Protein AF-A0A815NEX5-F1 (afdb_monomer_lite)

Secondary structure (DSSP, 8-state):
--HHHHHHHHHHHHHS--HHHH--TTS-SSSHHHHHHHTT----EEE---TTSHHHHHHHHHHHHHTTPPTTSEEE--S-HHHHHHHHHH-TT--EEEESS-HHHHHHHHHHHT--EEEE-----------TTS------------

Foldseek 3Di:
DCVVVLLVLQVVCLVPVPVLNVDDCPPDPPCNVVSVVCVPLNAAEEDEDDPVPLVVVVVVVVVCVVVVDDGSSYHYDYDDDVVVLLCQLQDQSRQEEEDEDDPVSSCVSVCVHHVHHYHYDDDDPPPPPPPPPDDDDDDDDDDDDD

Radius of gyration: 21.76 Å; chains: 1; bounding box: 72×33×45 Å

Structure (mmCIF, N/CA/C/O backbone):
data_AF-A0A815NEX5-F1
#
_entry.id   AF-A0A815NEX5-F1
#
loop_
_atom_site.group_PDB
_atom_site.id
_atom_site.type_symbol
_atom_site.label_atom_id
_atom_site.label_alt_id
_atom_site.label_comp_id
_atom_site.label_asym_id
_atom_site.label_entity_id
_atom_site.label_seq_id
_atom_site.pdbx_PDB_ins_code
_atom_site.Cartn_x
_atom_site.Cartn_y
_atom_site.Cartn_z
_atom_site.occupancy
_atom_site.B_iso_or_equiv
_atom_site.auth_seq_id
_atom_site.auth_comp_id
_atom_site.auth_asym_id
_atom_site.auth_atom_id
_atom_site.pdbx_PDB_model_num
ATOM 1 N N . ALA A 1 1 ? 0.118 -10.763 -5.823 1.00 58.53 1 ALA A N 1
ATOM 2 C CA . ALA A 1 1 ? 0.038 -10.154 -4.464 1.00 58.53 1 ALA A CA 1
ATOM 3 C C . ALA A 1 1 ? -1.415 -9.812 -4.093 1.00 58.53 1 ALA A C 1
ATOM 5 O O . ALA A 1 1 ? -2.201 -9.574 -4.998 1.00 58.53 1 ALA A O 1
ATOM 6 N N . ASP A 1 2 ? -1.784 -9.769 -2.805 1.00 81.50 2 ASP A N 1
ATOM 7 C CA . ASP A 1 2 ? -3.185 -9.623 -2.332 1.00 81.50 2 ASP A CA 1
ATOM 8 C C . ASP A 1 2 ? -3.689 -8.157 -2.311 1.00 81.50 2 ASP A C 1
ATOM 10 O O . ASP A 1 2 ? -4.284 -7.686 -1.342 1.00 81.50 2 ASP A O 1
ATOM 14 N N . VAL A 1 3 ? -3.374 -7.396 -3.368 1.00 82.00 3 VAL A N 1
ATOM 15 C CA . VAL A 1 3 ? -3.679 -5.955 -3.470 1.00 82.00 3 VAL A CA 1
ATOM 16 C C . VAL A 1 3 ? -5.183 -5.717 -3.555 1.00 82.00 3 VAL A C 1
ATOM 18 O O . VAL A 1 3 ? -5.690 -4.824 -2.883 1.00 82.00 3 VAL A O 1
ATOM 21 N N . ASP A 1 4 ? -5.896 -6.552 -4.307 1.00 85.44 4 ASP A N 1
ATOM 22 C CA . ASP A 1 4 ? -7.340 -6.412 -4.504 1.00 85.44 4 ASP A CA 1
ATOM 23 C C . ASP A 1 4 ? -8.096 -6.550 -3.178 1.00 85.44 4 ASP A C 1
ATOM 25 O O . ASP A 1 4 ? -8.939 -5.715 -2.869 1.00 85.44 4 ASP A O 1
ATOM 29 N N . LYS A 1 5 ? -7.722 -7.517 -2.325 1.00 86.19 5 LYS A N 1
ATOM 30 C CA . LYS A 1 5 ? -8.318 -7.656 -0.986 1.00 86.19 5 LYS A CA 1
ATOM 31 C C . LYS A 1 5 ? -7.988 -6.490 -0.068 1.00 86.19 5 LYS A C 1
ATOM 33 O O . LYS A 1 5 ? -8.827 -6.090 0.730 1.00 86.19 5 LYS A O 1
ATOM 38 N N . ALA A 1 6 ? -6.782 -5.933 -0.162 1.00 84.62 6 ALA A N 1
ATOM 39 C CA . ALA A 1 6 ? -6.427 -4.746 0.610 1.00 84.62 6 ALA A CA 1
ATOM 40 C C . ALA A 1 6 ? -7.253 -3.524 0.182 1.00 84.62 6 ALA A C 1
ATOM 42 O O . ALA A 1 6 ? -7.580 -2.684 1.018 1.00 84.62 6 ALA A O 1
ATOM 43 N N . VAL A 1 7 ? -7.602 -3.421 -1.101 1.00 85.06 7 VAL A N 1
ATOM 44 C CA . VAL A 1 7 ? -8.447 -2.339 -1.611 1.00 85.06 7 VAL A CA 1
ATOM 45 C C . VAL A 1 7 ? -9.921 -2.584 -1.293 1.00 85.06 7 VAL A C 1
ATOM 47 O O . VAL A 1 7 ? -10.592 -1.660 -0.852 1.00 85.06 7 VAL A O 1
ATOM 50 N N . GLU A 1 8 ? -10.412 -3.812 -1.434 1.00 85.50 8 GLU A N 1
ATOM 51 C CA . GLU A 1 8 ? -11.773 -4.198 -1.051 1.00 85.50 8 GLU A CA 1
ATOM 52 C C . GLU A 1 8 ? -11.999 -4.022 0.455 1.00 85.50 8 GLU A C 1
ATOM 54 O O . GLU A 1 8 ? -13.006 -3.448 0.866 1.00 85.50 8 GLU A O 1
ATOM 59 N N . GLY A 1 9 ? -11.042 -4.436 1.289 1.00 80.69 9 GLY A N 1
ATOM 60 C CA . GLY A 1 9 ? -11.074 -4.208 2.732 1.00 80.69 9 GLY A CA 1
ATOM 61 C C . GLY A 1 9 ? -11.073 -2.718 3.065 1.00 80.69 9 GLY A C 1
ATOM 62 O O . GLY A 1 9 ? -11.870 -2.267 3.880 1.00 80.69 9 GLY A O 1
ATOM 63 N N . ALA A 1 10 ? -10.250 -1.924 2.375 1.00 81.12 10 ALA A N 1
ATOM 64 C CA . ALA A 1 10 ? -10.236 -0.474 2.541 1.00 81.12 10 ALA A CA 1
ATOM 65 C C . ALA A 1 10 ? -11.577 0.168 2.135 1.00 81.12 10 ALA A C 1
ATOM 67 O O . ALA A 1 10 ? -12.117 0.981 2.881 1.00 81.12 10 ALA A O 1
ATOM 68 N N . GLN A 1 11 ? -12.151 -0.216 0.993 1.00 78.69 11 GLN A N 1
ATOM 69 C CA . GLN A 1 11 ? -13.474 0.243 0.550 1.00 78.69 11 GLN A CA 1
ATOM 70 C C . GLN A 1 11 ? -14.558 -0.167 1.540 1.00 78.69 11 GLN A C 1
ATOM 72 O O . GLN A 1 11 ? -15.377 0.650 1.936 1.00 78.69 11 GLN A O 1
ATOM 77 N N . THR A 1 12 ? -14.498 -1.397 2.035 1.00 76.00 12 THR A N 1
ATOM 78 C CA . THR A 1 12 ? -15.402 -1.887 3.070 1.00 76.00 12 THR A CA 1
ATOM 79 C C . THR A 1 12 ? -15.240 -1.078 4.357 1.00 76.00 12 THR A C 1
ATOM 81 O O . THR A 1 12 ? -16.237 -0.681 4.940 1.00 76.00 12 THR A O 1
ATOM 84 N N . ALA A 1 13 ? -14.027 -0.723 4.780 1.00 72.19 13 ALA A N 1
ATOM 85 C CA . ALA A 1 13 ? -13.806 0.176 5.917 1.00 72.19 13 ALA A CA 1
ATOM 86 C C . ALA A 1 13 ? -14.255 1.623 5.655 1.00 72.19 13 ALA A C 1
ATOM 88 O O . ALA A 1 13 ? -14.575 2.348 6.600 1.00 72.19 13 ALA A O 1
ATOM 89 N N . PHE A 1 14 ? -14.280 2.056 4.393 1.00 71.62 14 PHE A N 1
ATOM 90 C CA . PHE A 1 14 ? -14.839 3.343 3.991 1.00 71.62 14 PHE A CA 1
ATOM 91 C C . PHE A 1 14 ? -16.373 3.352 4.061 1.00 71.62 14 PHE A C 1
ATOM 93 O O . PHE A 1 14 ? -16.963 4.312 4.571 1.00 71.62 14 PHE A O 1
ATOM 100 N N . ASP A 1 15 ? -16.986 2.287 3.538 1.00 68.81 15 ASP A N 1
ATOM 101 C CA . ASP A 1 15 ? -18.425 2.104 3.330 1.00 68.81 15 ASP A CA 1
ATOM 102 C C . ASP A 1 15 ? -19.147 1.622 4.584 1.00 68.81 15 ASP A C 1
ATOM 104 O O . ASP A 1 15 ? -20.295 2.008 4.828 1.00 68.81 15 ASP A O 1
ATOM 108 N N . ILE A 1 16 ? -18.469 0.835 5.426 1.00 62.41 16 ILE A N 1
ATOM 109 C CA . ILE A 1 16 ? -18.790 0.715 6.844 1.00 62.41 16 ILE A CA 1
ATOM 110 C C . ILE A 1 16 ? -18.543 2.109 7.400 1.00 62.41 16 ILE A C 1
ATOM 112 O O . ILE A 1 16 ? -17.464 2.415 7.900 1.00 62.41 16 ILE A O 1
ATOM 116 N N . GLU A 1 17 ? -19.547 2.977 7.252 1.00 53.06 17 GLU A N 1
ATOM 117 C CA . GLU A 1 17 ? -19.583 4.312 7.817 1.00 53.06 17 GLU A CA 1
ATOM 118 C C . GLU A 1 17 ? -19.057 4.192 9.231 1.00 53.06 17 GLU A C 1
ATOM 120 O O . GLU A 1 17 ? -19.710 3.595 10.095 1.00 53.06 17 GLU A O 1
ATOM 125 N N . SER A 1 18 ? -17.828 4.670 9.424 1.00 51.69 18 SER A N 1
ATOM 126 C CA . SER A 1 18 ? -17.116 4.417 10.659 1.00 51.69 18 SER A CA 1
ATOM 127 C C . SER A 1 18 ? -18.044 4.805 11.817 1.00 51.69 18 SER A C 1
ATOM 129 O O . SER A 1 18 ? -18.733 5.827 11.709 1.00 51.69 18 SER A O 1
ATOM 131 N N . PRO A 1 19 ? -18.147 4.016 12.906 1.00 50.16 19 PRO A N 1
ATOM 132 C CA . PRO A 1 19 ? -19.079 4.297 14.010 1.00 50.16 19 PRO A CA 1
ATOM 133 C C . PRO A 1 19 ? -19.014 5.761 14.487 1.00 50.16 19 PRO A C 1
ATOM 135 O O . PRO A 1 19 ? -19.982 6.346 14.965 1.00 50.16 19 PRO A O 1
ATOM 138 N N . TRP A 1 20 ? -17.853 6.372 14.265 1.00 50.50 20 TRP A N 1
ATOM 139 C CA . TRP A 1 20 ? -17.456 7.748 14.503 1.00 50.50 20 TRP A CA 1
ATOM 140 C C . TRP A 1 20 ? -18.116 8.815 13.599 1.00 50.50 20 TRP A C 1
ATOM 142 O O . TRP A 1 20 ? -18.212 9.962 14.033 1.00 50.50 20 TRP A O 1
ATOM 152 N N . ARG A 1 21 ? -18.593 8.490 12.382 1.00 50.81 21 ARG A N 1
ATOM 153 C CA . ARG A 1 21 ? -19.427 9.387 11.545 1.00 50.81 21 ARG A CA 1
ATOM 154 C C . ARG A 1 21 ? -20.879 9.462 12.031 1.00 50.81 21 ARG A C 1
ATOM 156 O O . ARG A 1 21 ? -21.461 10.538 11.945 1.00 50.81 21 ARG A O 1
ATOM 163 N N . LYS A 1 22 ? -21.440 8.356 12.546 1.00 46.94 22 LYS A N 1
ATOM 164 C CA . LYS A 1 22 ? -22.820 8.281 13.086 1.00 46.94 22 LYS A CA 1
ATOM 165 C C . LYS A 1 22 ? -22.949 8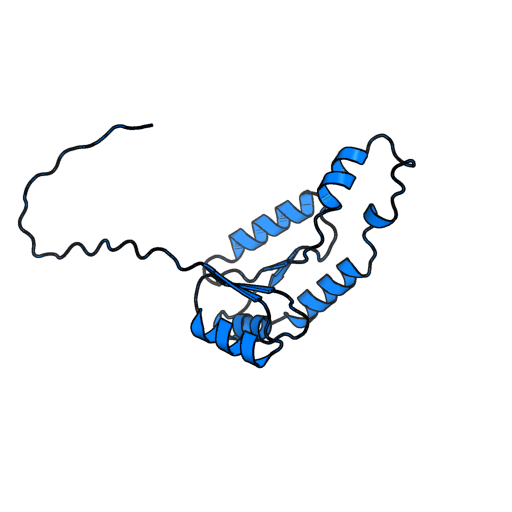.751 14.535 1.00 46.94 22 LYS A C 1
ATOM 167 O O . LYS A 1 22 ? -24.058 8.918 15.032 1.00 46.94 22 LYS A O 1
ATOM 172 N N . LEU A 1 23 ? -21.830 8.949 15.225 1.00 47.75 23 LEU A N 1
ATOM 173 C CA . LEU A 1 23 ? -21.810 9.457 16.591 1.00 47.75 23 LEU A CA 1
ATOM 174 C C . LEU A 1 23 ? -22.202 10.938 16.607 1.00 47.75 23 LEU A C 1
ATOM 176 O O . LEU A 1 23 ? -21.378 11.824 16.356 1.00 47.75 23 LEU A O 1
ATOM 180 N N . ASP A 1 24 ? -23.465 11.198 16.946 1.00 51.22 24 ASP A N 1
ATOM 181 C CA . ASP A 1 24 ? -23.938 12.540 17.252 1.00 51.22 24 ASP A CA 1
ATOM 182 C C . ASP A 1 24 ? -23.037 13.171 18.328 1.00 51.22 24 ASP A C 1
ATOM 184 O O . ASP A 1 24 ? -22.826 12.576 19.395 1.00 51.22 24 ASP A O 1
ATOM 188 N N . PRO A 1 25 ? -22.527 14.400 18.120 1.00 51.25 25 PRO A N 1
ATOM 189 C CA . PRO A 1 25 ? -21.621 15.069 19.060 1.00 51.25 25 PRO A CA 1
ATOM 190 C C . PRO A 1 25 ? -22.247 15.342 20.442 1.00 51.25 25 PRO A C 1
ATOM 192 O O . PRO A 1 25 ? -21.557 15.807 21.355 1.00 51.25 25 PRO A O 1
ATOM 195 N N . LEU A 1 26 ? -23.541 15.060 20.602 1.00 51.47 26 LEU A N 1
ATOM 196 C CA . LEU A 1 26 ? -24.327 15.257 21.814 1.00 51.47 26 LEU A CA 1
ATOM 197 C C . LEU A 1 26 ? -24.480 13.983 22.662 1.00 51.47 26 LEU A C 1
ATOM 199 O O . LEU A 1 26 ? -24.734 14.106 23.856 1.00 51.47 26 LEU A O 1
ATOM 203 N N . SER A 1 27 ? -24.285 12.780 22.103 1.00 53.81 27 SER A N 1
ATOM 204 C CA . SER A 1 27 ? -24.690 11.541 22.788 1.00 53.81 27 SER A CA 1
ATOM 205 C C . SER A 1 27 ? -23.667 10.986 23.788 1.00 53.81 27 SER A C 1
ATOM 207 O O . SER A 1 27 ? -24.043 10.184 24.638 1.00 53.81 27 SER A O 1
ATOM 209 N N . PHE A 1 28 ? -22.392 11.393 23.738 1.00 46.75 28 PHE A N 1
ATOM 210 C CA . PHE A 1 28 ? -21.367 10.907 24.674 1.00 46.75 28 PHE A CA 1
ATOM 211 C C . PHE A 1 28 ? -20.379 12.011 25.073 1.00 46.75 28 PHE A C 1
ATOM 213 O O . PHE A 1 28 ? -19.490 12.396 24.314 1.00 46.75 28 PHE A O 1
ATOM 220 N N . SER A 1 29 ? -20.511 12.509 26.306 1.00 52.16 29 SER A N 1
ATOM 221 C CA . SER A 1 29 ? -19.667 13.579 26.863 1.00 52.16 29 SER A CA 1
ATOM 222 C C . SER A 1 29 ? -18.192 13.163 27.043 1.00 52.16 29 SER A C 1
ATOM 224 O O . SER A 1 29 ? -17.305 14.005 26.940 1.00 52.16 29 SER A O 1
ATOM 226 N N . GLN A 1 30 ? -17.902 11.866 27.227 1.00 51.91 30 GLN A N 1
ATOM 227 C CA . GLN A 1 30 ? -16.554 11.393 27.592 1.00 51.91 30 GLN A CA 1
ATOM 228 C C . GLN A 1 30 ? -15.659 10.933 26.424 1.00 51.91 30 GLN A C 1
ATOM 230 O O . GLN A 1 30 ? -14.443 10.907 26.572 1.00 51.91 30 GLN A O 1
ATOM 235 N N . HIS A 1 31 ? -16.212 10.635 25.243 1.00 52.47 31 HIS A N 1
ATOM 236 C CA . HIS A 1 31 ? -15.428 10.137 24.094 1.00 52.47 31 HIS A CA 1
ATOM 237 C C . HIS A 1 31 ? -15.047 11.219 23.065 1.00 52.47 31 HIS A C 1
ATOM 239 O O . HIS A 1 31 ? -14.336 10.939 22.099 1.00 52.47 31 HIS A O 1
ATOM 245 N N . LYS A 1 32 ? -15.458 12.479 23.283 1.00 46.53 32 LYS A N 1
ATOM 246 C CA . LYS A 1 32 ? -15.265 13.599 22.340 1.00 46.53 32 LYS A CA 1
ATOM 247 C C . LYS A 1 32 ? -13.821 13.782 21.859 1.00 46.53 32 LYS A C 1
ATOM 249 O O . LYS A 1 32 ? -13.631 14.104 20.687 1.00 46.53 32 LYS A O 1
ATOM 254 N N . SER A 1 33 ? -12.822 13.579 22.722 1.00 51.72 33 SER A N 1
ATOM 255 C CA . SER A 1 33 ? -11.403 13.763 22.366 1.00 51.72 33 SER A CA 1
ATOM 256 C C . SER A 1 33 ? -10.879 12.709 21.395 1.00 51.72 33 SER A C 1
ATOM 258 O O . SER A 1 33 ? -10.106 13.040 20.498 1.00 51.72 33 SER A O 1
ATOM 260 N N . ILE A 1 34 ? -11.312 11.455 21.543 1.00 54.12 34 ILE A N 1
ATOM 261 C CA . ILE A 1 34 ? -10.933 10.374 20.631 1.00 54.12 34 ILE A CA 1
ATOM 262 C C . ILE A 1 34 ? -11.705 10.549 19.322 1.00 54.12 34 ILE A C 1
ATOM 264 O O . ILE A 1 34 ? -11.081 10.691 18.277 1.00 54.12 34 ILE A O 1
ATOM 268 N N . CYS A 1 35 ? -13.032 10.714 19.360 1.00 52.59 35 CYS A N 1
ATOM 269 C CA . CYS A 1 35 ? -13.839 10.874 18.144 1.00 52.59 35 CYS A CA 1
ATOM 270 C C . CYS A 1 35 ? -13.366 12.036 17.249 1.00 52.59 35 CYS A C 1
ATOM 272 O O . CYS A 1 35 ? -13.327 11.886 16.033 1.00 52.59 35 CYS A O 1
ATOM 274 N N . ARG A 1 36 ? -12.962 13.186 17.821 1.00 50.72 36 ARG A N 1
ATOM 275 C CA . ARG A 1 36 ? -12.405 14.315 17.045 1.00 50.72 36 ARG A CA 1
ATOM 276 C C . ARG A 1 36 ? -11.050 14.007 16.405 1.00 50.72 36 ARG A C 1
ATOM 278 O O . ARG A 1 36 ? -10.829 14.450 15.284 1.00 50.72 36 ARG A O 1
ATOM 285 N N . LYS A 1 37 ? -10.169 13.259 17.084 1.00 52.25 37 LYS A N 1
ATOM 286 C CA . LYS A 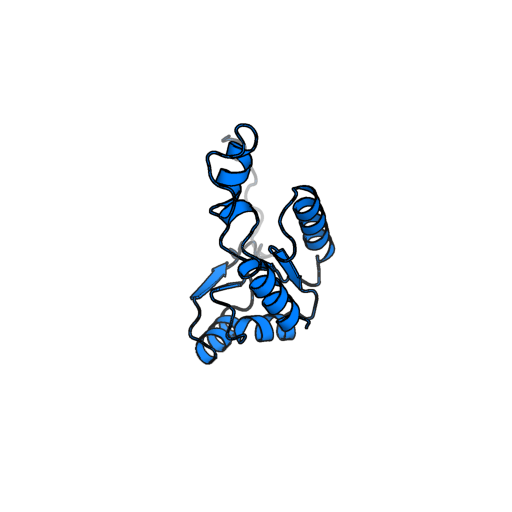1 37 ? -8.846 12.872 16.553 1.00 52.25 37 LYS A CA 1
ATOM 287 C C . LYS A 1 37 ? -8.961 12.021 15.289 1.00 52.25 37 LYS A C 1
ATOM 289 O O . LYS A 1 37 ? -8.197 12.227 14.355 1.00 52.25 37 LYS A O 1
ATOM 294 N N . TRP A 1 38 ? -9.934 11.113 15.248 1.00 52.66 38 TRP A N 1
ATOM 295 C CA . TRP A 1 38 ? -10.098 10.159 14.147 1.00 52.66 38 TRP A CA 1
ATOM 296 C C . TRP A 1 38 ? -11.068 10.633 13.054 1.00 52.66 38 TRP A C 1
ATOM 298 O O . TRP A 1 38 ? -11.048 10.095 11.953 1.00 52.66 38 TRP A O 1
ATOM 308 N N . LYS A 1 39 ? -11.866 11.687 13.295 1.00 45.69 39 LYS A N 1
ATOM 309 C CA . LYS A 1 39 ? -12.820 12.246 12.311 1.00 45.69 39 LYS A CA 1
ATOM 310 C C . LYS A 1 39 ? -12.159 12.766 11.027 1.00 45.69 39 LYS A C 1
ATOM 312 O O . LYS A 1 39 ? -12.821 12.861 9.999 1.00 45.69 39 LYS A O 1
ATOM 317 N N . HIS A 1 40 ? -10.877 13.116 11.099 1.00 51.72 40 HIS A N 1
ATOM 318 C CA . HIS A 1 40 ? -10.084 13.615 9.972 1.00 51.72 40 HIS A CA 1
ATOM 319 C C . HIS A 1 40 ? -9.215 12.532 9.318 1.00 51.72 40 HIS A C 1
ATOM 321 O O . HIS A 1 40 ? -8.578 12.803 8.304 1.00 51.72 40 HIS A O 1
ATOM 327 N N . LEU A 1 41 ? -9.193 11.312 9.8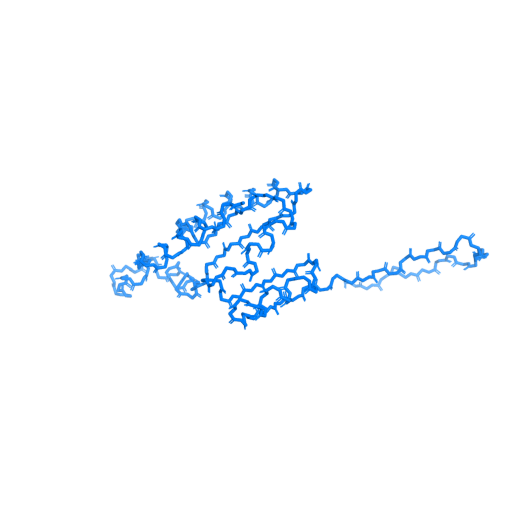69 1.00 52.56 41 LEU A N 1
ATOM 328 C CA . LEU A 1 41 ? -8.519 10.175 9.251 1.00 52.56 41 LEU A CA 1
ATOM 329 C C . LEU A 1 41 ? -9.446 9.596 8.170 1.00 52.56 41 LEU A C 1
ATOM 331 O O . LEU A 1 41 ? -10.156 8.620 8.376 1.00 52.56 41 LEU A O 1
ATOM 335 N N . THR A 1 42 ? -9.511 10.274 7.026 1.00 62.38 42 THR A N 1
ATOM 336 C CA . THR A 1 42 ? -10.286 9.837 5.851 1.00 62.38 42 THR A CA 1
ATOM 337 C C . THR A 1 42 ? -9.469 8.983 4.886 1.00 62.38 42 THR A C 1
ATOM 339 O O . THR A 1 42 ? -10.006 8.522 3.887 1.00 62.38 42 THR A O 1
ATOM 342 N N . MET A 1 43 ? -8.175 8.806 5.159 1.00 65.62 43 MET A N 1
ATOM 343 C CA . MET A 1 43 ? -7.243 8.107 4.280 1.00 65.62 43 MET A CA 1
ATOM 344 C C . MET A 1 43 ? -7.078 6.658 4.723 1.00 65.62 43 MET A C 1
ATOM 346 O O . MET A 1 43 ? -6.750 6.390 5.878 1.00 65.62 43 MET A O 1
ATOM 350 N N . LEU A 1 44 ? -7.277 5.749 3.775 1.00 85.62 44 LEU A N 1
ATOM 351 C CA . LEU A 1 44 ? -7.029 4.320 3.917 1.00 85.62 44 LEU A CA 1
ATOM 352 C C . LEU A 1 44 ? -5.663 4.018 3.312 1.00 85.62 44 LEU A C 1
ATOM 354 O O . LEU A 1 44 ? -5.304 4.573 2.272 1.00 85.62 44 LEU A O 1
ATOM 358 N N . ILE A 1 45 ? -4.882 3.176 3.978 1.00 87.25 45 ILE A N 1
ATOM 359 C CA . ILE A 1 45 ? -3.471 2.995 3.648 1.00 87.25 45 ILE A CA 1
ATOM 360 C C . ILE A 1 45 ? -3.214 1.537 3.293 1.00 87.25 45 ILE A C 1
ATOM 362 O O . ILE A 1 45 ? -3.314 0.658 4.142 1.00 87.25 45 ILE A O 1
ATOM 366 N N . ALA A 1 46 ? -2.801 1.297 2.051 1.00 90.12 46 ALA A N 1
ATOM 367 C CA . ALA A 1 46 ? -2.165 0.051 1.648 1.00 90.12 46 ALA A CA 1
ATOM 368 C C . ALA A 1 46 ? -0.640 0.231 1.722 1.00 90.12 46 ALA A C 1
ATOM 370 O O . ALA A 1 46 ? -0.053 0.962 0.924 1.00 90.12 46 ALA A O 1
ATOM 371 N N . LEU A 1 47 ? 0.003 -0.407 2.700 1.00 90.31 47 LEU A N 1
ATOM 372 C CA . LEU A 1 47 ? 1.441 -0.316 2.930 1.00 90.31 47 LEU A CA 1
ATOM 373 C C . LEU A 1 47 ? 2.135 -1.597 2.465 1.00 90.31 47 LEU A C 1
ATOM 375 O O . LEU A 1 47 ? 1.902 -2.674 3.010 1.00 90.31 47 LEU A O 1
ATOM 379 N N . LYS A 1 48 ? 3.057 -1.471 1.511 1.00 91.44 48 LYS A N 1
ATOM 380 C CA . LYS A 1 48 ? 3.950 -2.562 1.110 1.00 91.44 48 LYS A CA 1
ATOM 381 C C . LYS A 1 48 ? 5.365 -2.307 1.649 1.00 91.44 48 LYS A C 1
ATOM 383 O O . LYS A 1 48 ? 6.044 -1.424 1.125 1.00 91.44 48 LYS A O 1
ATOM 388 N N . PRO A 1 49 ? 5.831 -3.037 2.682 1.00 89.94 49 PRO A N 1
ATOM 389 C CA . PRO A 1 49 ? 7.209 -2.933 3.152 1.00 89.94 49 PRO A CA 1
ATOM 390 C C . PRO A 1 49 ? 8.186 -3.611 2.183 1.00 89.94 49 PRO A C 1
ATOM 392 O O . PRO A 1 49 ? 7.791 -4.412 1.334 1.00 89.94 49 PRO A O 1
ATOM 395 N N . THR A 1 50 ? 9.477 -3.312 2.326 1.00 87.62 50 THR A N 1
ATOM 396 C CA . THR A 1 50 ? 10.531 -4.065 1.632 1.00 87.62 50 THR A CA 1
ATOM 397 C C . THR A 1 50 ? 10.627 -5.490 2.181 1.00 87.62 50 THR A C 1
ATOM 399 O O . THR A 1 50 ? 10.430 -5.727 3.374 1.00 87.62 50 THR A O 1
ATOM 402 N N . GLU A 1 51 ? 10.974 -6.440 1.316 1.00 85.38 51 GLU A N 1
ATOM 403 C CA . GLU A 1 51 ? 11.181 -7.850 1.674 1.00 85.38 51 GLU A CA 1
ATOM 404 C C . GLU A 1 51 ? 12.327 -8.060 2.663 1.00 85.38 51 GLU A C 1
ATOM 406 O O . GLU A 1 51 ? 12.369 -9.072 3.356 1.00 85.38 51 GLU A O 1
ATOM 411 N N . GLN A 1 52 ? 13.245 -7.096 2.760 1.00 85.06 52 GLN A N 1
ATOM 412 C CA . GLN A 1 52 ? 14.361 -7.160 3.700 1.00 85.06 52 GLN A CA 1
ATOM 413 C C . GLN A 1 52 ? 13.925 -6.933 5.152 1.00 85.06 52 GLN A C 1
ATOM 415 O O . GLN A 1 52 ? 14.532 -7.484 6.067 1.00 85.06 52 GLN A O 1
ATOM 420 N N . THR A 1 53 ? 12.885 -6.126 5.385 1.00 84.88 53 THR A N 1
ATOM 421 C CA . THR A 1 53 ? 12.460 -5.718 6.736 1.00 84.88 53 THR A CA 1
ATOM 422 C C . THR A 1 53 ? 10.937 -5.788 6.954 1.00 84.88 53 THR A C 1
ATOM 424 O O . THR A 1 53 ? 10.332 -4.847 7.476 1.00 84.88 53 THR A O 1
ATOM 427 N N . PRO A 1 54 ? 10.269 -6.916 6.633 1.00 87.56 54 PRO A N 1
ATOM 428 C CA . PR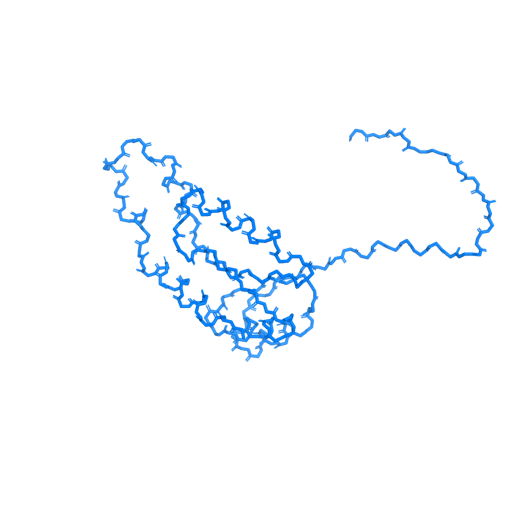O A 1 54 ? 8.813 -7.026 6.747 1.00 87.56 54 PRO A CA 1
ATOM 429 C C . PRO A 1 54 ? 8.331 -7.049 8.206 1.00 87.56 54 PRO A C 1
ATOM 431 O O . PRO A 1 54 ? 7.241 -6.565 8.509 1.00 87.56 54 PRO A O 1
ATOM 434 N N . LEU A 1 55 ? 9.146 -7.575 9.128 1.00 90.81 55 LEU A N 1
ATOM 435 C CA . LEU A 1 55 ? 8.774 -7.746 10.537 1.00 90.81 55 LEU A CA 1
ATOM 436 C C . LEU A 1 55 ? 8.534 -6.416 11.255 1.00 90.81 55 LEU A C 1
ATOM 438 O O . LEU A 1 55 ? 7.604 -6.315 12.050 1.00 90.81 55 LEU A O 1
ATOM 442 N N . SE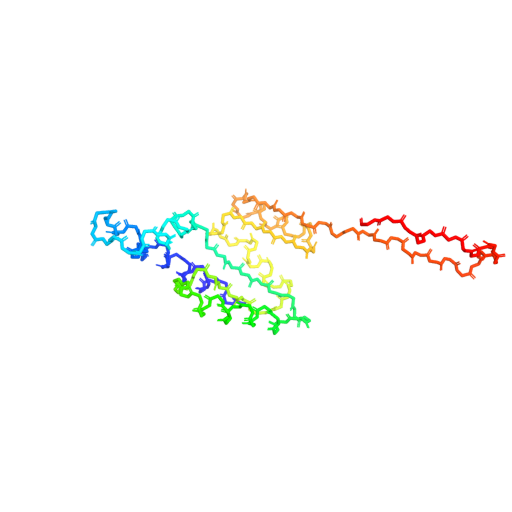R A 1 56 ? 9.324 -5.384 10.953 1.00 91.00 56 SER A N 1
ATOM 443 C CA . SER A 1 56 ? 9.158 -4.060 11.560 1.00 91.00 56 SER A CA 1
ATOM 444 C C . SER A 1 56 ? 7.811 -3.442 11.188 1.00 91.00 56 SER A C 1
ATOM 446 O O . SER A 1 56 ? 7.118 -2.907 12.049 1.00 91.00 56 SER A O 1
ATOM 448 N N . ALA A 1 57 ? 7.401 -3.570 9.923 1.00 89.81 57 ALA A N 1
ATOM 449 C CA . ALA A 1 57 ? 6.107 -3.075 9.466 1.00 89.81 57 ALA A CA 1
ATOM 450 C C . ALA A 1 57 ? 4.944 -3.846 10.109 1.00 89.81 57 ALA A C 1
ATOM 452 O O . ALA A 1 57 ? 3.985 -3.232 10.575 1.00 89.81 57 ALA A O 1
ATOM 453 N N . LEU A 1 58 ? 5.051 -5.175 10.208 1.00 91.19 58 LEU A N 1
ATOM 454 C CA . LEU A 1 58 ? 4.047 -6.005 10.882 1.00 91.19 58 LEU A CA 1
ATOM 455 C C . LEU A 1 58 ? 3.927 -5.682 12.375 1.00 91.19 58 LEU A C 1
ATOM 457 O O . LEU A 1 58 ? 2.818 -5.634 12.903 1.00 91.19 58 LEU A O 1
ATOM 461 N N . TYR A 1 59 ? 5.046 -5.409 13.048 1.00 92.94 59 TYR A N 1
ATOM 462 C CA . TYR A 1 59 ? 5.035 -4.982 14.443 1.00 92.94 59 TYR A CA 1
ATOM 463 C C . TYR A 1 59 ? 4.329 -3.629 14.614 1.00 92.94 59 TYR A C 1
ATOM 465 O O . TYR A 1 59 ? 3.479 -3.481 15.489 1.00 92.94 59 TYR A O 1
ATOM 473 N N . CYS A 1 60 ? 4.581 -2.665 13.723 1.00 89.56 60 CYS A N 1
ATOM 474 C CA . CYS A 1 60 ? 3.838 -1.404 13.709 1.00 89.56 60 CYS A CA 1
ATOM 475 C C . CYS A 1 60 ? 2.330 -1.613 13.489 1.00 89.56 60 CYS A C 1
ATOM 477 O O . CYS A 1 60 ? 1.529 -0.967 14.161 1.00 89.56 60 CYS A O 1
ATOM 479 N N . ALA A 1 61 ? 1.920 -2.532 12.607 1.00 89.25 61 ALA A N 1
ATOM 480 C CA . ALA A 1 61 ? 0.501 -2.868 12.445 1.00 89.25 61 ALA A CA 1
ATOM 481 C C . ALA A 1 61 ? -0.117 -3.481 13.707 1.00 89.25 61 ALA A C 1
ATOM 483 O O . ALA A 1 61 ? -1.265 -3.170 14.025 1.00 89.25 61 ALA A O 1
ATOM 484 N N . ALA A 1 62 ? 0.629 -4.305 14.450 1.00 89.62 62 ALA A N 1
ATOM 485 C CA . ALA A 1 62 ? 0.162 -4.835 15.729 1.00 89.62 62 ALA A CA 1
ATOM 486 C C . ALA A 1 62 ? -0.120 -3.700 16.729 1.00 89.62 62 ALA A C 1
ATOM 488 O O . ALA A 1 62 ? -1.187 -3.674 17.337 1.00 89.62 62 ALA A O 1
ATOM 489 N N . LEU A 1 63 ? 0.767 -2.703 16.804 1.00 89.12 63 LEU A N 1
ATOM 490 C CA . LEU A 1 63 ? 0.556 -1.518 17.639 1.00 89.12 63 LEU A CA 1
ATOM 491 C C . LEU A 1 63 ? -0.658 -0.696 17.180 1.00 89.12 63 LEU A C 1
ATOM 493 O O . LEU A 1 63 ? -1.473 -0.289 18.002 1.00 89.12 63 LEU A O 1
ATOM 497 N N . ILE A 1 64 ? -0.839 -0.486 15.870 1.00 84.88 64 ILE A N 1
ATOM 498 C CA . ILE A 1 64 ? -2.015 0.223 15.329 1.00 84.88 64 ILE A CA 1
ATOM 499 C C . ILE A 1 64 ? -3.311 -0.499 15.721 1.00 84.88 64 ILE A C 1
ATOM 501 O O . ILE A 1 64 ? -4.283 0.146 16.126 1.00 84.88 64 ILE A O 1
ATOM 505 N N . LYS A 1 65 ? -3.319 -1.834 15.676 1.00 84.19 65 LYS A N 1
ATOM 506 C CA . LYS A 1 65 ? -4.458 -2.644 16.116 1.00 84.19 65 LYS A CA 1
ATOM 507 C C . LYS A 1 65 ? -4.755 -2.454 17.607 1.00 84.19 65 LYS A C 1
ATOM 509 O O . LYS A 1 65 ? -5.919 -2.325 17.977 1.00 84.19 65 LYS A O 1
ATOM 514 N N . GLU A 1 66 ? -3.730 -2.377 18.452 1.00 84.25 66 GLU A N 1
ATOM 515 C CA . GLU A 1 66 ? -3.890 -2.116 19.891 1.00 84.25 66 GLU A CA 1
ATOM 516 C C . GLU A 1 66 ? -4.440 -0.713 20.191 1.00 84.25 66 GLU A C 1
ATOM 518 O O . GLU A 1 66 ? -5.163 -0.535 21.169 1.00 84.25 66 GLU A O 1
ATOM 523 N N . THR A 1 67 ? -4.186 0.280 19.329 1.00 80.88 67 THR A N 1
ATOM 524 C CA . THR A 1 67 ? -4.728 1.645 19.503 1.00 80.88 67 THR A CA 1
ATOM 525 C C . THR A 1 67 ? -6.231 1.777 19.232 1.00 80.88 67 THR A C 1
ATOM 527 O O . THR A 1 67 ? -6.788 2.865 19.391 1.00 80.88 67 THR A O 1
ATOM 530 N N . GLY A 1 68 ? -6.905 0.688 18.846 1.00 73.94 68 GLY A N 1
ATOM 531 C CA . GLY A 1 68 ? -8.336 0.689 18.544 1.00 73.94 68 GLY A CA 1
ATOM 532 C C . GLY A 1 68 ? -8.667 1.299 17.182 1.00 73.94 68 GLY A C 1
ATOM 533 O O . GLY A 1 68 ? -9.790 1.766 16.979 1.00 73.94 68 GLY A O 1
ATOM 534 N N . SER A 1 69 ? -7.702 1.312 16.253 1.00 74.25 69 SER A N 1
ATOM 535 C CA . SER A 1 69 ? -7.969 1.670 14.860 1.00 74.25 69 SER A CA 1
ATOM 536 C C . SER A 1 69 ? -9.051 0.743 14.288 1.00 74.25 69 SER A C 1
ATOM 538 O O . SER A 1 69 ? -9.024 -0.461 14.568 1.00 74.25 69 SER A O 1
ATOM 540 N N . PRO A 1 70 ? -9.992 1.260 13.478 1.00 73.69 70 PRO A N 1
ATOM 541 C CA . PRO A 1 70 ? -10.950 0.413 12.782 1.00 73.69 70 PRO A CA 1
ATOM 542 C C . PRO A 1 70 ? -10.234 -0.642 11.920 1.00 73.69 70 PRO A C 1
ATOM 544 O O . PRO A 1 70 ? -9.111 -0.387 11.456 1.00 73.69 70 PRO A O 1
ATOM 547 N N . PRO A 1 71 ? -10.862 -1.814 11.711 1.00 78.44 71 PRO A N 1
ATOM 548 C CA . PRO A 1 71 ? -10.334 -2.823 10.800 1.00 78.44 71 PRO A CA 1
ATOM 549 C C . PRO A 1 71 ? -10.168 -2.239 9.392 1.00 78.44 71 PRO A C 1
ATOM 551 O O . PRO A 1 71 ? -10.879 -1.311 9.011 1.00 78.44 71 PRO A O 1
ATOM 554 N N . ASP A 1 72 ? -9.184 -2.758 8.662 1.00 80.75 72 ASP A N 1
ATOM 555 C CA . ASP A 1 72 ? -8.892 -2.458 7.253 1.00 80.75 72 ASP A CA 1
ATOM 556 C C . ASP A 1 72 ? -8.549 -0.993 6.907 1.00 80.75 72 ASP A C 1
ATOM 558 O O . ASP A 1 72 ? -8.413 -0.638 5.736 1.00 80.75 72 ASP A O 1
ATOM 562 N N . VAL A 1 73 ? -8.312 -0.141 7.916 1.00 83.31 73 VAL A N 1
ATOM 563 C CA . VAL A 1 73 ? -7.782 1.225 7.716 1.00 83.31 73 VAL A CA 1
ATOM 564 C C . VAL A 1 73 ? -6.328 1.208 7.249 1.00 83.31 73 VAL A C 1
ATOM 566 O O . VAL A 1 73 ? -5.918 2.043 6.441 1.00 83.31 73 VAL A O 1
ATOM 569 N N . VAL A 1 74 ? -5.545 0.259 7.762 1.00 87.62 74 VAL A N 1
ATOM 570 C CA . VAL A 1 74 ? -4.150 0.041 7.376 1.00 87.62 74 VAL A CA 1
ATOM 571 C C . VAL A 1 74 ? -3.986 -1.417 6.979 1.00 87.62 74 VAL A C 1
ATOM 573 O O . VAL A 1 74 ? -4.024 -2.303 7.830 1.00 87.62 74 VAL A O 1
ATOM 576 N N . ASN A 1 75 ? -3.761 -1.650 5.690 1.00 89.81 75 ASN A N 1
ATOM 577 C CA . ASN A 1 75 ? -3.555 -2.971 5.115 1.00 89.81 75 ASN A CA 1
ATOM 578 C C . ASN A 1 75 ? -2.085 -3.140 4.742 1.00 89.81 75 ASN A C 1
ATOM 580 O O . ASN A 1 75 ? -1.562 -2.413 3.897 1.00 89.81 75 ASN A O 1
ATOM 584 N N . ILE A 1 76 ? -1.408 -4.099 5.377 1.00 90.75 76 ILE A N 1
ATOM 585 C CA . ILE A 1 76 ? -0.022 -4.438 5.043 1.00 90.75 76 ILE A CA 1
ATOM 586 C C . ILE A 1 76 ? -0.009 -5.546 3.998 1.00 90.75 76 ILE A C 1
ATOM 588 O O . ILE A 1 76 ? -0.522 -6.636 4.238 1.00 90.75 76 ILE A O 1
ATOM 592 N N . ILE A 1 77 ? 0.627 -5.279 2.859 1.00 91.19 77 ILE A N 1
ATOM 593 C CA . ILE A 1 77 ? 0.736 -6.224 1.748 1.00 91.19 77 ILE A CA 1
ATOM 594 C C . ILE A 1 77 ? 2.176 -6.717 1.667 1.00 91.19 77 ILE A C 1
ATOM 596 O O . ILE A 1 77 ? 3.098 -5.958 1.367 1.00 91.19 77 ILE A O 1
ATOM 600 N N . LEU A 1 78 ? 2.367 -8.009 1.919 1.00 90.50 78 LEU A N 1
ATOM 601 C CA . LEU A 1 78 ? 3.652 -8.680 1.755 1.00 90.50 78 LEU A CA 1
ATOM 602 C C . LEU A 1 78 ? 3.724 -9.315 0.365 1.00 90.50 78 LEU A C 1
ATOM 604 O O . LEU A 1 78 ? 2.749 -9.889 -0.119 1.00 90.50 78 LEU A O 1
ATOM 608 N N . GLY A 1 79 ? 4.883 -9.225 -0.276 1.00 86.88 79 GLY A N 1
ATOM 609 C CA . GLY A 1 79 ? 5.113 -9.828 -1.585 1.00 86.88 79 GLY A CA 1
ATOM 610 C C . GLY A 1 79 ? 6.289 -9.196 -2.312 1.00 86.88 79 GLY A C 1
ATOM 611 O O . GLY A 1 79 ? 6.892 -8.247 -1.807 1.00 86.88 79 GLY A O 1
ATOM 612 N N . ASP A 1 80 ? 6.557 -9.695 -3.516 1.00 88.12 80 ASP A N 1
ATOM 613 C CA . ASP A 1 80 ? 7.681 -9.263 -4.347 1.00 88.12 80 ASP A CA 1
ATOM 614 C C . ASP A 1 80 ? 7.605 -7.764 -4.702 1.00 88.12 80 ASP A C 1
ATOM 616 O O . ASP A 1 80 ? 6.531 -7.214 -4.976 1.00 88.12 80 ASP A O 1
ATOM 620 N N . GLY A 1 81 ? 8.733 -7.059 -4.610 1.00 84.81 81 GLY A N 1
ATOM 621 C CA . GLY A 1 81 ? 8.912 -5.629 -4.874 1.00 84.81 81 GLY A CA 1
ATOM 622 C C . GLY A 1 81 ? 8.306 -5.198 -6.210 1.00 84.81 81 GLY A C 1
ATOM 623 O O . GLY A 1 81 ? 7.323 -4.449 -6.202 1.00 84.81 81 GLY A O 1
ATOM 624 N N . PRO A 1 82 ? 8.864 -5.679 -7.333 1.00 86.00 82 PRO A N 1
ATOM 625 C CA . PRO A 1 82 ? 8.398 -5.374 -8.680 1.00 86.00 82 PRO A CA 1
ATOM 626 C C . PRO A 1 82 ? 6.938 -5.754 -8.938 1.00 86.00 82 PRO A C 1
ATOM 628 O O . PRO A 1 82 ? 6.183 -4.916 -9.426 1.00 86.00 82 PRO A O 1
ATOM 631 N N . GLU A 1 83 ? 6.523 -6.978 -8.595 1.00 88.31 83 GLU A N 1
ATOM 632 C CA . GLU A 1 83 ? 5.162 -7.456 -8.878 1.00 88.31 83 GLU A CA 1
ATOM 633 C C . GLU A 1 83 ? 4.113 -6.663 -8.088 1.00 88.31 83 GLU A C 1
ATOM 635 O O . GLU A 1 83 ? 3.163 -6.114 -8.649 1.00 88.31 83 GLU A O 1
ATOM 640 N N . CYS A 1 84 ? 4.304 -6.550 -6.772 1.00 88.88 84 CYS A N 1
ATOM 641 C CA . CYS A 1 84 ? 3.341 -5.886 -5.904 1.00 88.88 84 CYS A CA 1
ATOM 642 C C . CYS A 1 84 ? 3.332 -4.368 -6.120 1.00 88.88 84 CYS A C 1
ATOM 644 O O . CYS A 1 84 ? 2.270 -3.750 -6.093 1.00 88.88 84 CYS A O 1
ATOM 646 N N . GLY A 1 85 ? 4.502 -3.760 -6.349 1.00 88.62 85 GLY A N 1
ATOM 647 C CA . GLY A 1 85 ? 4.616 -2.332 -6.639 1.00 88.62 85 GLY A CA 1
ATOM 648 C C . GLY A 1 85 ? 3.931 -1.962 -7.952 1.00 88.62 85 GLY A C 1
ATOM 649 O O . GLY A 1 85 ? 3.206 -0.968 -8.006 1.00 88.62 85 GLY A O 1
ATOM 650 N N . TYR A 1 86 ? 4.085 -2.793 -8.988 1.00 90.12 86 TYR A N 1
ATOM 651 C CA . TYR A 1 86 ? 3.369 -2.617 -10.247 1.00 90.12 86 TYR A CA 1
ATOM 652 C C . TYR A 1 86 ? 1.855 -2.745 -10.053 1.00 90.12 86 TYR A C 1
ATOM 654 O O . TYR A 1 86 ? 1.127 -1.841 -10.454 1.00 90.12 86 TYR A O 1
ATOM 662 N N . ALA A 1 87 ? 1.393 -3.799 -9.369 1.00 91.25 87 ALA A N 1
ATOM 663 C CA . ALA A 1 87 ? -0.026 -4.022 -9.089 1.00 91.25 87 ALA A CA 1
ATOM 664 C C . ALA A 1 87 ? -0.674 -2.830 -8.358 1.00 91.25 87 ALA A C 1
ATOM 666 O O . ALA A 1 87 ? -1.713 -2.336 -8.786 1.00 91.25 87 ALA A O 1
ATOM 667 N N . ILE A 1 88 ? -0.019 -2.294 -7.321 1.00 90.38 88 ILE A N 1
ATOM 668 C CA . ILE A 1 88 ? -0.465 -1.085 -6.602 1.00 90.38 88 ILE A CA 1
ATOM 669 C C . ILE A 1 88 ? -0.503 0.132 -7.541 1.00 90.38 88 ILE A C 1
ATOM 671 O O . ILE A 1 88 ? -1.454 0.919 -7.543 1.00 90.38 88 ILE A O 1
ATOM 675 N N . SER A 1 89 ? 0.524 0.288 -8.374 1.00 91.25 89 SER A N 1
ATOM 676 C CA . SER A 1 89 ? 0.637 1.439 -9.272 1.00 91.25 89 SER A CA 1
ATOM 677 C C . SER A 1 89 ? -0.470 1.459 -10.323 1.00 91.25 89 SER A C 1
ATOM 679 O O . SER A 1 89 ? -1.028 2.525 -10.568 1.00 91.25 89 SER A O 1
ATOM 681 N N . VAL A 1 90 ? -0.865 0.304 -10.872 1.00 92.56 90 VAL A N 1
ATOM 682 C CA . VAL A 1 90 ? -1.907 0.224 -11.913 1.00 92.56 90 VAL A CA 1
ATOM 683 C C . VAL A 1 90 ? -3.341 0.141 -11.381 1.00 92.56 90 VAL A C 1
ATOM 685 O O . VAL A 1 90 ? -4.285 0.335 -12.143 1.00 92.56 90 VAL A O 1
ATOM 688 N N . HIS A 1 91 ? -3.535 -0.124 -10.087 1.00 92.38 91 HIS A N 1
ATOM 689 C CA . HIS A 1 91 ? -4.865 -0.375 -9.528 1.00 92.38 91 HIS A CA 1
ATOM 690 C C . HIS A 1 91 ? -5.790 0.856 -9.619 1.00 92.38 91 HIS A C 1
ATOM 692 O O . HIS A 1 91 ? -5.480 1.913 -9.068 1.00 92.38 91 HIS A O 1
ATOM 698 N N . VAL A 1 92 ? -6.947 0.738 -10.276 1.00 89.50 92 VAL A N 1
ATOM 699 C CA . VAL A 1 92 ? -7.827 1.883 -10.610 1.00 89.50 92 VAL A CA 1
ATOM 700 C C . VAL A 1 92 ? -8.405 2.581 -9.375 1.00 89.50 92 VAL A C 1
ATOM 702 O O . VAL A 1 92 ? -8.573 3.796 -9.378 1.00 89.50 92 VAL A O 1
ATOM 705 N N . HIS A 1 93 ? -8.655 1.829 -8.304 1.00 88.69 93 HIS A N 1
ATOM 706 C CA . HIS A 1 93 ? -9.243 2.350 -7.064 1.00 88.69 93 HIS A CA 1
ATOM 707 C C . HIS A 1 93 ? -8.223 2.916 -6.061 1.00 88.69 93 HIS A C 1
ATOM 709 O O . HIS A 1 93 ? -8.570 3.159 -4.912 1.00 88.69 93 HIS A O 1
ATOM 715 N N . ILE A 1 94 ? -6.959 3.087 -6.462 1.00 89.38 94 ILE A N 1
ATOM 716 C CA . ILE A 1 94 ? -5.949 3.756 -5.634 1.00 89.38 94 ILE A CA 1
ATOM 717 C C . ILE A 1 94 ? -5.800 5.200 -6.114 1.00 89.38 94 ILE A C 1
ATOM 719 O O . ILE A 1 94 ? -5.390 5.441 -7.254 1.00 89.38 94 ILE A O 1
ATOM 723 N N . ASP A 1 95 ? -6.091 6.144 -5.219 1.00 89.38 95 ASP A N 1
ATOM 724 C CA . ASP A 1 95 ? -6.111 7.582 -5.515 1.00 89.38 95 ASP A CA 1
ATOM 725 C C . ASP A 1 95 ? -4.715 8.216 -5.554 1.00 89.38 95 ASP A C 1
ATOM 727 O O . ASP A 1 95 ? -4.450 9.145 -6.322 1.00 89.38 95 ASP A O 1
ATOM 731 N N . LYS A 1 96 ? -3.805 7.724 -4.707 1.00 90.38 96 LYS A N 1
ATOM 732 C CA . LYS A 1 96 ? -2.448 8.254 -4.560 1.00 90.38 96 LYS A CA 1
ATOM 733 C C . LYS A 1 96 ? -1.460 7.133 -4.266 1.00 90.38 96 LYS A C 1
ATOM 735 O O . LYS A 1 96 ? -1.755 6.234 -3.485 1.00 90.38 96 LYS A O 1
ATOM 740 N N . VAL A 1 97 ? -0.268 7.221 -4.850 1.00 91.25 97 VAL A N 1
ATOM 741 C CA . VAL A 1 97 ? 0.847 6.309 -4.563 1.00 91.25 97 VAL A CA 1
ATOM 742 C C . VAL A 1 97 ? 2.026 7.111 -4.032 1.00 91.25 97 VAL A C 1
ATOM 744 O O . VAL A 1 97 ? 2.401 8.132 -4.602 1.00 91.25 97 VAL A O 1
ATOM 747 N N . ALA A 1 98 ? 2.619 6.649 -2.937 1.00 90.31 98 ALA A N 1
ATOM 748 C CA . ALA A 1 98 ? 3.901 7.142 -2.454 1.00 90.31 98 ALA A CA 1
ATOM 749 C C . ALA A 1 98 ? 4.915 5.998 -2.518 1.00 90.31 98 ALA A C 1
ATOM 751 O O . ALA A 1 98 ? 4.636 4.913 -2.008 1.00 90.31 98 ALA A O 1
ATOM 752 N N . CYS A 1 99 ? 6.068 6.216 -3.152 1.00 87.00 99 CYS A N 1
ATOM 753 C CA . CYS A 1 99 ? 7.118 5.202 -3.224 1.00 87.00 99 CYS A CA 1
ATOM 754 C C . CYS A 1 99 ? 8.503 5.778 -2.912 1.00 87.00 99 CYS A C 1
ATOM 756 O O . CYS A 1 99 ? 8.868 6.859 -3.379 1.00 87.00 99 CYS A O 1
ATOM 758 N N . SER A 1 100 ? 9.293 5.004 -2.172 1.00 79.75 100 SER A N 1
ATOM 759 C CA . SER A 1 100 ? 10.719 5.235 -1.939 1.00 79.75 100 SER A CA 1
ATOM 760 C C . SER A 1 100 ? 11.480 4.164 -2.722 1.00 79.75 100 SER A C 1
ATOM 762 O O . SER A 1 100 ? 11.591 3.028 -2.263 1.00 79.75 100 SER A O 1
ATOM 764 N N . GLY A 1 101 ? 11.900 4.461 -3.955 1.00 80.56 101 GLY A N 1
ATOM 765 C CA . GLY A 1 101 ? 12.524 3.459 -4.828 1.00 80.56 101 GLY A CA 1
ATOM 766 C C . GLY A 1 101 ? 12.288 3.697 -6.316 1.00 80.56 101 GLY A C 1
ATOM 767 O O . GLY A 1 101 ? 12.629 4.760 -6.822 1.00 80.56 101 GLY A O 1
ATOM 768 N N . SER A 1 102 ? 11.755 2.695 -7.032 1.00 75.75 102 SER A N 1
ATOM 769 C CA . SER A 1 102 ? 11.654 2.698 -8.502 1.00 75.75 102 SER A CA 1
ATOM 770 C C . SER A 1 102 ? 10.684 3.760 -9.033 1.00 75.75 102 SER A C 1
ATOM 772 O O . SER A 1 102 ? 9.524 3.480 -9.348 1.00 75.75 102 SER A O 1
ATOM 774 N N . VAL A 1 103 ? 11.190 4.983 -9.143 1.00 79.31 103 VAL A N 1
ATOM 775 C CA . VAL A 1 103 ? 10.455 6.181 -9.544 1.00 79.31 103 VAL A CA 1
ATOM 776 C C . VAL A 1 103 ? 9.846 6.033 -10.933 1.00 79.31 103 VAL A C 1
ATOM 778 O O . VAL A 1 103 ? 8.636 6.159 -11.097 1.00 79.31 103 VAL A O 1
ATOM 781 N N . GLU A 1 104 ? 10.679 5.704 -11.917 1.00 83.88 104 GLU A N 1
ATOM 782 C CA . GLU A 1 104 ? 10.299 5.722 -13.331 1.00 83.88 104 GLU A CA 1
ATOM 783 C C . GLU A 1 104 ? 9.188 4.706 -13.633 1.00 83.88 104 GLU A C 1
ATOM 785 O O . GLU A 1 104 ? 8.152 5.051 -14.197 1.00 83.88 104 GLU A O 1
ATOM 790 N N . LYS A 1 105 ? 9.342 3.474 -13.128 1.00 85.62 105 LYS A N 1
ATOM 791 C CA . LYS A 1 105 ? 8.357 2.395 -13.299 1.00 85.62 105 LYS A CA 1
ATOM 792 C C . LYS A 1 105 ? 7.024 2.705 -12.618 1.00 85.62 105 LYS A C 1
ATOM 794 O O . LYS A 1 105 ? 5.969 2.423 -13.181 1.00 85.62 105 LYS A O 1
ATOM 799 N N . THR A 1 106 ? 7.067 3.282 -11.416 1.00 86.69 106 THR A N 1
ATOM 800 C CA . THR A 1 106 ? 5.859 3.642 -10.654 1.00 86.69 106 THR A CA 1
ATOM 801 C C . THR A 1 106 ? 5.096 4.757 -11.360 1.00 86.69 106 THR A C 1
ATOM 803 O O . THR A 1 106 ? 3.884 4.664 -11.533 1.00 86.69 106 THR A O 1
ATOM 806 N N . GLN A 1 107 ? 5.803 5.793 -11.817 1.00 87.19 107 GLN A N 1
ATOM 807 C CA . GLN A 1 107 ? 5.202 6.932 -12.503 1.00 87.19 107 GLN A CA 1
ATOM 808 C C . GLN A 1 107 ? 4.619 6.542 -13.866 1.00 87.19 107 GLN A C 1
ATOM 810 O O . GLN A 1 107 ? 3.510 6.963 -14.200 1.00 87.19 107 GLN A O 1
ATOM 815 N N . GLU A 1 108 ? 5.324 5.711 -14.635 1.00 90.12 108 GLU A N 1
ATOM 816 C CA . GLU A 1 108 ? 4.828 5.193 -15.911 1.00 90.12 108 GLU A CA 1
ATOM 817 C C . GLU A 1 108 ? 3.558 4.351 -15.711 1.00 90.12 108 GLU A C 1
ATOM 819 O O . GLU A 1 108 ? 2.554 4.566 -16.393 1.00 90.12 108 GLU A O 1
ATOM 824 N N . ALA A 1 109 ? 3.569 3.430 -14.744 1.00 89.12 109 ALA A N 1
ATOM 825 C CA . ALA A 1 109 ? 2.419 2.585 -14.431 1.00 89.12 109 ALA A CA 1
ATOM 826 C C . ALA A 1 109 ? 1.208 3.399 -13.941 1.00 89.12 109 ALA A C 1
ATOM 828 O O . ALA A 1 109 ? 0.096 3.188 -14.424 1.00 89.12 109 ALA A O 1
ATOM 829 N N . ALA A 1 110 ? 1.427 4.368 -13.048 1.00 89.12 110 ALA A N 1
ATOM 830 C CA . ALA A 1 110 ? 0.388 5.264 -12.535 1.00 89.12 110 ALA A CA 1
ATOM 831 C C . ALA A 1 110 ? -0.221 6.157 -13.629 1.00 89.12 110 ALA A C 1
ATOM 833 O O . ALA A 1 110 ? -1.424 6.431 -13.633 1.00 89.12 110 ALA A O 1
ATOM 834 N N . THR A 1 111 ? 0.609 6.594 -14.581 1.00 88.62 111 THR A N 1
ATOM 835 C CA . THR A 1 111 ? 0.167 7.408 -15.718 1.00 88.62 111 THR A CA 1
ATOM 836 C C . THR A 1 111 ? -0.703 6.587 -16.670 1.00 88.62 111 THR A C 1
ATOM 838 O O . THR A 1 111 ? -1.723 7.076 -17.149 1.00 88.62 111 THR A O 1
ATOM 841 N N . LYS A 1 112 ? -0.339 5.320 -16.910 1.00 88.94 112 LYS A N 1
ATOM 842 C CA . LYS A 1 112 ? -1.109 4.400 -17.761 1.00 88.94 112 LYS A CA 1
ATOM 843 C C . LYS A 1 112 ? -2.446 3.968 -17.151 1.00 88.94 112 LYS A C 1
ATOM 845 O O . LYS A 1 112 ? -3.321 3.565 -17.909 1.00 88.94 112 LYS A O 1
ATOM 850 N N . SER A 1 113 ? -2.613 4.023 -15.828 1.00 89.75 113 SER A N 1
ATOM 851 C CA . SER A 1 113 ? -3.844 3.572 -15.169 1.00 89.75 113 SER A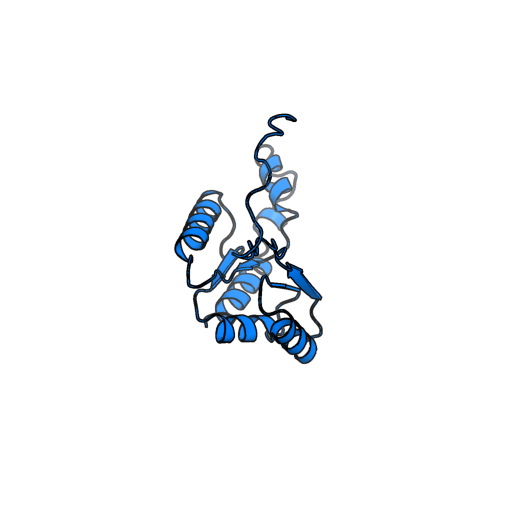 CA 1
ATOM 852 C C . SER A 1 113 ? -4.934 4.643 -15.111 1.00 89.75 113 SER A C 1
ATOM 854 O O . SER A 1 113 ? -5.940 4.551 -15.802 1.00 89.75 113 SER A O 1
ATOM 856 N N . ASN A 1 114 ? -4.766 5.647 -14.256 1.00 89.25 114 ASN A N 1
ATOM 857 C CA . ASN A 1 114 ? -5.802 6.629 -13.912 1.00 89.25 114 ASN A CA 1
ATOM 858 C C . ASN A 1 114 ? -5.209 8.022 -13.645 1.00 89.25 114 ASN A C 1
ATOM 860 O O . ASN A 1 114 ? -5.889 8.869 -13.074 1.00 89.25 114 ASN A O 1
ATOM 864 N N . LEU A 1 115 ? -3.946 8.254 -14.037 1.00 88.94 115 LEU A N 1
ATOM 865 C CA . LEU A 1 115 ? -3.215 9.503 -13.791 1.00 88.94 115 LEU A CA 1
ATOM 866 C C . LEU A 1 115 ? -3.183 9.893 -12.300 1.00 88.94 115 LEU A C 1
ATOM 868 O O . LEU A 1 115 ? -3.231 11.074 -11.953 1.00 88.94 115 LEU A O 1
ATOM 872 N N . LYS A 1 116 ? -3.110 8.896 -11.408 1.00 90.00 116 LYS A N 1
ATOM 873 C CA . LYS A 1 116 ? -3.048 9.121 -9.958 1.00 90.00 116 LYS A CA 1
ATOM 874 C C . LYS A 1 116 ? -1.830 9.948 -9.561 1.00 90.00 116 LYS A C 1
ATOM 876 O O . LYS A 1 116 ? -0.763 9.876 -10.172 1.00 90.00 116 LYS A O 1
ATOM 881 N N . CYS A 1 117 ? -1.980 10.702 -8.476 1.00 87.69 117 CYS A N 1
ATOM 882 C CA . CYS A 1 117 ? -0.882 11.479 -7.919 1.00 87.69 117 CYS A CA 1
ATOM 883 C C . CYS A 1 117 ? 0.201 10.535 -7.370 1.00 87.69 117 CYS A C 1
ATOM 885 O O . CYS A 1 117 ? -0.093 9.645 -6.567 1.00 87.69 117 CYS A O 1
ATOM 887 N N . VAL A 1 118 ? 1.453 10.748 -7.782 1.00 88.75 118 VAL A N 1
ATOM 888 C CA . VAL A 1 118 ? 2.610 9.989 -7.297 1.00 88.75 118 VAL A CA 1
ATOM 889 C C . VAL A 1 118 ? 3.512 10.909 -6.481 1.00 88.75 118 VAL A C 1
ATOM 891 O O . VAL A 1 118 ? 3.895 11.984 -6.936 1.00 88.75 118 VAL A O 1
ATOM 894 N N . THR A 1 119 ? 3.844 10.500 -5.259 1.00 88.31 119 THR A N 1
ATOM 895 C CA . THR A 1 119 ? 4.853 11.153 -4.417 1.00 88.31 119 THR A CA 1
ATOM 896 C C . THR A 1 119 ? 6.087 10.269 -4.342 1.00 88.31 119 THR A C 1
ATOM 898 O O . THR A 1 119 ? 5.993 9.061 -4.125 1.00 88.31 119 THR A O 1
ATOM 901 N N . LEU A 1 120 ? 7.246 10.878 -4.554 1.00 84.81 120 LEU A N 1
ATOM 902 C CA . LEU A 1 120 ? 8.512 10.182 -4.691 1.00 84.81 120 LEU A CA 1
ATOM 903 C C . LEU A 1 120 ? 9.439 10.671 -3.594 1.00 84.81 120 LEU A C 1
ATOM 905 O O . LEU A 1 120 ? 9.782 11.849 -3.553 1.00 84.81 120 LEU A O 1
ATOM 909 N N . GLU A 1 121 ? 9.850 9.756 -2.731 1.00 77.19 121 GLU A N 1
ATOM 910 C CA . GLU A 1 121 ? 10.911 10.028 -1.771 1.00 77.19 121 GLU A CA 1
ATOM 911 C C . GLU A 1 121 ? 12.226 9.590 -2.415 1.00 77.19 121 GLU A C 1
ATOM 913 O O . GLU A 1 121 ? 12.554 8.401 -2.473 1.00 77.19 121 GLU A O 1
ATOM 918 N N . LEU A 1 122 ? 12.946 10.562 -2.976 1.00 69.19 122 LEU A N 1
ATOM 919 C CA . LEU A 1 122 ? 14.290 10.364 -3.500 1.00 69.19 122 LEU A CA 1
ATOM 920 C C . LEU A 1 122 ? 15.247 10.360 -2.308 1.00 69.19 122 LEU A C 1
ATOM 922 O O . LEU A 1 122 ? 15.451 11.389 -1.667 1.00 69.19 122 LEU A O 1
ATOM 926 N N . GLY A 1 123 ? 15.812 9.195 -1.987 1.00 61.50 123 GLY A N 1
ATOM 927 C CA . GLY A 1 123 ? 16.855 9.109 -0.970 1.00 61.50 123 GLY A CA 1
ATOM 928 C C . GLY A 1 123 ? 17.999 10.067 -1.307 1.00 61.50 123 GLY A C 1
ATOM 929 O O . GLY A 1 123 ? 18.421 10.154 -2.462 1.00 61.50 123 GLY A O 1
ATOM 930 N N . GLN A 1 124 ? 18.499 10.797 -0.311 1.00 52.47 124 GLN A N 1
ATOM 931 C CA . GLN A 1 124 ? 19.732 11.557 -0.484 1.00 52.47 124 GLN A CA 1
ATOM 932 C C . GLN A 1 124 ? 20.870 10.575 -0.768 1.00 52.47 124 GLN A C 1
ATOM 934 O O . GLN A 1 124 ? 21.121 9.659 0.014 1.00 52.47 124 GLN A O 1
ATOM 939 N N . LEU A 1 125 ? 21.569 10.771 -1.884 1.00 47.69 125 LEU A N 1
ATOM 940 C CA . LEU A 1 125 ? 22.845 10.116 -2.126 1.00 47.69 125 LEU A CA 1
ATOM 941 C C . LEU A 1 125 ? 23.869 10.785 -1.196 1.00 47.69 125 LEU A C 1
ATOM 943 O O . LEU A 1 125 ? 24.399 11.847 -1.519 1.00 47.69 125 LEU A O 1
ATOM 947 N N . SER A 1 126 ? 24.126 10.218 -0.016 1.00 50.62 126 SER A N 1
ATOM 948 C CA . SER A 1 126 ? 25.307 10.604 0.754 1.00 50.62 126 SER A CA 1
ATOM 949 C C . SER A 1 126 ? 26.531 10.060 0.015 1.00 50.62 126 SER A C 1
ATOM 951 O O . SER A 1 126 ? 26.914 8.900 0.148 1.00 50.62 126 SER A O 1
ATOM 953 N N . ASN A 1 127 ? 27.118 10.900 -0.838 1.00 48.25 127 ASN A N 1
ATOM 954 C CA . ASN A 1 127 ? 28.386 10.629 -1.507 1.00 48.25 127 ASN A CA 1
ATOM 955 C C . ASN A 1 127 ? 29.522 10.580 -0.474 1.00 48.25 127 ASN A C 1
ATOM 957 O O . ASN A 1 127 ? 30.285 11.528 -0.340 1.00 48.25 127 ASN A O 1
ATOM 961 N N . ASN A 1 128 ? 29.662 9.459 0.228 1.00 46.34 128 ASN A N 1
ATOM 962 C CA . ASN A 1 128 ? 30.907 9.092 0.895 1.00 46.34 128 ASN A CA 1
ATOM 963 C C . ASN A 1 128 ? 31.676 8.123 -0.008 1.00 46.34 128 ASN A C 1
ATOM 965 O O . ASN A 1 128 ? 31.910 6.969 0.346 1.00 46.34 128 ASN A O 1
ATOM 969 N N . GLN A 1 129 ? 32.049 8.583 -1.204 1.00 47.25 129 GLN A N 1
ATOM 970 C CA . GLN A 1 129 ? 33.146 7.950 -1.928 1.00 47.25 129 GLN A CA 1
ATOM 971 C C . GLN A 1 129 ? 34.442 8.492 -1.328 1.00 47.25 129 GLN A C 1
ATOM 973 O O . GLN A 1 129 ? 34.876 9.596 -1.640 1.00 47.25 129 GLN A O 1
ATOM 978 N N . ILE A 1 130 ? 35.015 7.745 -0.383 1.00 54.50 130 ILE A N 1
ATOM 979 C CA . ILE A 1 130 ? 36.404 7.954 0.022 1.00 54.50 130 ILE A CA 1
ATOM 980 C C . ILE A 1 130 ? 37.243 7.295 -1.070 1.00 54.50 130 ILE A C 1
ATOM 982 O O . ILE A 1 130 ? 37.414 6.076 -1.078 1.00 54.50 130 ILE A O 1
ATOM 986 N N . ASP A 1 131 ? 37.716 8.102 -2.015 1.00 46.22 131 ASP A N 1
ATOM 987 C CA . ASP A 1 131 ? 38.713 7.675 -2.989 1.00 46.22 131 ASP A CA 1
ATOM 988 C C . ASP A 1 131 ? 39.971 7.229 -2.235 1.00 46.22 131 ASP A C 1
ATOM 990 O O . ASP A 1 131 ? 40.576 7.993 -1.481 1.00 46.22 131 ASP A O 1
ATOM 994 N N . SER A 1 132 ? 40.389 5.980 -2.430 1.00 46.75 132 SER A N 1
ATOM 995 C CA . SER A 1 132 ? 41.519 5.365 -1.724 1.00 46.75 132 SER A CA 1
ATOM 996 C C . SER A 1 132 ? 42.901 5.888 -2.160 1.00 46.75 132 SER A C 1
ATOM 998 O O . SER A 1 132 ? 43.885 5.177 -1.991 1.00 46.75 132 SER A O 1
ATOM 1000 N N . ASN A 1 133 ? 42.987 7.096 -2.732 1.00 49.59 133 ASN A N 1
ATOM 1001 C CA . ASN A 1 133 ? 44.215 7.671 -3.299 1.00 49.59 133 ASN A CA 1
ATOM 1002 C C . ASN A 1 133 ? 44.507 9.124 -2.885 1.00 49.59 133 ASN A C 1
ATOM 1004 O O . ASN A 1 133 ? 45.414 9.734 -3.448 1.00 49.59 133 ASN A O 1
ATOM 1008 N N . THR A 1 134 ? 43.807 9.685 -1.900 1.00 41.38 134 THR A N 1
ATOM 1009 C CA . THR A 1 134 ? 44.154 11.018 -1.387 1.00 41.38 134 THR A CA 1
ATOM 1010 C C . THR A 1 134 ? 44.991 10.875 -0.123 1.00 41.38 134 THR A C 1
ATOM 1012 O O . THR A 1 134 ? 44.532 10.349 0.892 1.00 41.38 134 THR A O 1
ATOM 1015 N N . GLU A 1 135 ? 46.250 11.298 -0.225 1.00 45.06 135 GLU A N 1
ATOM 1016 C CA . GLU A 1 135 ? 47.235 11.302 0.851 1.00 45.06 135 GLU A CA 1
ATOM 1017 C C . GLU A 1 135 ? 46.693 11.943 2.137 1.00 45.06 135 GLU A C 1
ATOM 1019 O O . GLU A 1 135 ? 45.912 12.896 2.124 1.00 45.06 135 GLU A O 1
ATOM 1024 N N . GLN A 1 136 ? 47.137 11.388 3.264 1.00 46.41 136 GLN A N 1
ATOM 1025 C CA . GLN A 1 136 ? 46.808 11.833 4.611 1.00 46.41 136 GLN A CA 1
ATOM 1026 C C . GLN A 1 136 ? 47.124 13.325 4.802 1.00 46.41 136 GLN A C 1
ATOM 1028 O O . GLN A 1 136 ? 48.282 13.732 4.766 1.00 46.41 136 GLN A O 1
ATOM 1033 N N . GLY A 1 137 ? 46.096 14.121 5.095 1.00 35.66 137 GLY A N 1
ATOM 1034 C CA . GLY A 1 137 ? 46.230 15.526 5.470 1.00 35.66 137 GLY A CA 1
ATOM 1035 C C . GLY A 1 137 ? 45.139 15.949 6.449 1.00 35.66 137 GLY A C 1
ATOM 1036 O O . GLY A 1 137 ? 44.028 16.256 6.042 1.00 35.66 137 GLY A O 1
ATOM 1037 N N . SER A 1 138 ? 45.500 15.958 7.736 1.00 36.34 138 SER A N 1
ATOM 1038 C CA . SER A 1 138 ? 44.790 16.518 8.902 1.00 36.34 138 SER A CA 1
ATOM 1039 C C . SER A 1 138 ? 43.396 15.972 9.252 1.00 36.34 138 SER A C 1
ATOM 1041 O O . SER A 1 138 ? 42.381 16.324 8.659 1.00 36.34 138 SER A O 1
ATOM 1043 N N . GLN A 1 139 ? 43.356 15.190 10.333 1.00 35.12 139 GLN A N 1
ATOM 1044 C CA . GLN A 1 139 ? 42.197 15.114 11.221 1.00 35.12 139 GLN A CA 1
ATOM 1045 C C . GLN A 1 139 ? 42.067 16.392 12.080 1.00 35.12 139 GLN A C 1
ATOM 1047 O O . GLN A 1 139 ? 43.073 17.070 12.297 1.00 35.12 139 GLN A O 1
ATOM 1052 N N . ILE A 1 140 ? 40.874 16.542 12.694 1.00 35.88 140 ILE A N 1
ATOM 1053 C CA . ILE A 1 140 ? 40.510 17.339 13.897 1.00 35.88 140 ILE A CA 1
ATOM 1054 C C . ILE A 1 140 ? 40.057 18.777 13.555 1.00 35.88 140 ILE A C 1
ATOM 1056 O O . ILE A 1 140 ? 40.825 19.523 12.967 1.00 35.88 140 ILE A O 1
ATOM 1060 N N . ASN A 1 141 ? 38.863 19.284 13.891 1.00 35.09 141 ASN A N 1
ATOM 1061 C CA . ASN A 1 141 ? 37.733 18.883 14.747 1.00 35.09 141 ASN A CA 1
ATOM 1062 C C . ASN A 1 141 ? 36.493 19.683 14.298 1.00 35.09 141 ASN A C 1
ATOM 1064 O O . ASN A 1 141 ? 36.673 20.743 13.721 1.00 35.09 141 ASN A O 1
ATOM 1068 N N . ASP A 1 142 ? 35.283 19.233 14.647 1.00 29.98 142 ASP A N 1
ATOM 1069 C CA . ASP A 1 142 ? 34.243 20.130 15.188 1.00 29.98 142 ASP A CA 1
ATOM 1070 C C . ASP A 1 142 ? 33.171 19.309 15.914 1.00 29.98 142 ASP A C 1
ATOM 1072 O O . ASP A 1 142 ? 32.065 19.037 15.453 1.00 29.98 142 ASP A O 1
ATOM 1076 N N . SER A 1 143 ? 33.537 18.891 17.122 1.00 37.06 143 SER A N 1
ATOM 1077 C CA . SER A 1 143 ? 32.581 18.787 18.213 1.00 37.06 143 SER A CA 1
ATOM 1078 C C . SER A 1 143 ? 32.135 20.200 18.600 1.00 37.06 143 SER A C 1
ATOM 1080 O O . SER A 1 143 ? 32.934 20.913 19.201 1.00 37.06 143 SER A O 1
ATOM 1082 N N . GLN A 1 144 ? 30.891 20.558 18.265 1.00 35.62 144 GLN A N 1
ATOM 1083 C CA . GLN A 1 144 ? 29.955 21.464 18.961 1.00 35.62 144 GLN A CA 1
ATOM 1084 C C . GLN A 1 144 ? 29.048 22.155 17.936 1.00 35.62 144 GLN A C 1
ATOM 1086 O O . GLN A 1 144 ? 29.498 23.024 17.211 1.00 35.62 144 GLN A O 1
ATOM 1091 N N . PHE A 1 145 ? 27.771 21.782 17.885 1.00 32.06 145 PHE A N 1
ATOM 1092 C CA . PHE A 1 145 ? 26.648 22.629 18.298 1.00 32.06 145 PHE A CA 1
ATOM 1093 C C . PHE A 1 145 ? 25.407 21.729 18.446 1.00 32.06 145 PHE A C 1
ATOM 1095 O O . PHE A 1 145 ? 25.316 20.682 17.809 1.00 32.06 145 PHE A O 1
ATOM 1102 N N . GLN A 1 146 ? 24.575 22.105 19.416 1.00 36.00 146 GLN A N 1
ATOM 1103 C CA . GLN A 1 146 ? 23.505 21.349 20.081 1.00 36.00 146 GLN A CA 1
ATOM 1104 C C . GLN A 1 146 ? 22.426 20.760 19.170 1.00 36.00 146 GLN A C 1
ATOM 1106 O O . GLN A 1 146 ? 22.101 21.398 18.147 1.00 36.00 146 GLN A O 1
#

Sequence (146 aa):
ADVDKAVEGAQTAFDIESPWRKLDPLSFSQHKSICRKWKHLTMLIALKPTEQTPLSALYCAALIKETGSPPDVVNIILGDGPECGYAISVHVHIDKVACSGSVEKTQEAATKSNLKCVTLELGQLSNNQIDSNTEQGSQINDSQFQ

InterPro domains:
  IPR015590 Aldehyde dehydrogenase domain [PF00171] (46-133)
  IPR016161 Aldehyde/histidinol dehydrogenase [SSF53720] (2-133)
  IPR016162 Aldehyde dehydrogenase, N-terminal [G3DSA:3.40.605.10] (43-140)

Organism: NCBI:txid392033

pLDDT: mean 72.16, std 19.21, range [29.98, 92.94]